Protein AF-A0A3M9XN13-F1 (afdb_monomer_lite)

Foldseek 3Di:
DWDKDWPADDPFWTWIDTNNQQKIWIWGPPPFTKIAIAHDVRSVVLVVLLVVLCVVPVPDHSVVSSVCCCPVVVSVVVIDGDDD

Radius of gyration: 11.93 Å; chains: 1; bounding box: 32×28×27 Å

Sequence (84 aa):
MPKTVRIMQSLYFALDSIGNGWAYALHKFKPERRYVWLQDDDATQFRKDLDSVEKKWPHEASDFILSRLWVDFEYGQISRPDAD

Organism: NCBI:txid369798

Structure (mmCIF, N/CA/C/O backbone):
data_AF-A0A3M9XN13-F1
#
_entry.id   AF-A0A3M9XN13-F1
#
loop_
_atom_site.group_PDB
_atom_site.id
_atom_site.type_symbol
_atom_site.label_atom_id
_atom_site.label_alt_id
_atom_site.label_comp_id
_atom_site.label_asym_id
_atom_site.label_entity_id
_atom_site.label_seq_id
_atom_site.pdbx_PDB_ins_code
_atom_site.Cartn_x
_atom_site.Cartn_y
_atom_site.Cartn_z
_atom_site.occupancy
_atom_site.B_iso_or_equiv
_atom_site.auth_seq_id
_atom_site.auth_comp_id
_atom_site.auth_asym_id
_atom_site.auth_atom_id
_atom_site.pdbx_PDB_model_num
ATOM 1 N N . MET A 1 1 ? -23.215 -2.761 -1.667 1.00 63.88 1 MET A N 1
ATOM 2 C CA . MET A 1 1 ? -21.764 -3.054 -1.646 1.00 63.88 1 MET A CA 1
ATOM 3 C C . MET A 1 1 ? -21.053 -1.884 -0.980 1.00 63.88 1 MET A C 1
ATOM 5 O O . MET A 1 1 ? -21.527 -0.764 -1.162 1.00 63.88 1 MET A O 1
ATOM 9 N N . PRO A 1 2 ? -20.004 -2.113 -0.172 1.00 84.06 2 PRO A N 1
ATOM 10 C CA . PRO A 1 2 ? -19.258 -1.025 0.458 1.00 84.06 2 PRO A CA 1
ATOM 11 C C . PRO A 1 2 ? -18.664 -0.087 -0.603 1.00 84.06 2 PRO A C 1
ATOM 13 O O . PRO A 1 2 ? -18.249 -0.524 -1.677 1.00 84.06 2 PRO A O 1
ATOM 16 N N . LYS A 1 3 ? -18.667 1.221 -0.320 1.00 93.19 3 LYS A N 1
ATOM 17 C CA . LYS A 1 3 ? -18.150 2.250 -1.233 1.00 93.19 3 LYS A CA 1
ATOM 18 C C . LYS A 1 3 ? -16.644 2.068 -1.414 1.00 93.19 3 LYS A C 1
ATOM 20 O O . LYS A 1 3 ? -15.937 1.966 -0.417 1.00 93.19 3 LYS A O 1
ATOM 25 N N . THR A 1 4 ? -16.176 2.084 -2.659 1.00 96.56 4 THR A N 1
ATOM 26 C CA . THR A 1 4 ? -14.745 2.063 -2.999 1.00 96.56 4 THR A CA 1
ATOM 27 C C . THR A 1 4 ? -14.315 3.446 -3.476 1.00 96.56 4 THR A C 1
ATOM 29 O O . THR A 1 4 ? -15.025 4.073 -4.265 1.00 96.56 4 THR A O 1
ATOM 32 N N . VAL A 1 5 ? -13.183 3.939 -2.976 1.00 97.56 5 VAL A N 1
ATOM 33 C CA . VAL A 1 5 ? -12.603 5.237 -3.341 1.00 97.56 5 VAL A CA 1
ATOM 34 C C . VAL A 1 5 ? -11.109 5.070 -3.574 1.00 97.56 5 VAL A C 1
ATOM 36 O O . VAL A 1 5 ? -10.399 4.609 -2.682 1.00 97.56 5 VAL A O 1
ATOM 39 N N . ARG A 1 6 ? -10.623 5.508 -4.738 1.00 97.62 6 ARG A N 1
ATOM 40 C CA . ARG A 1 6 ? -9.187 5.625 -4.990 1.00 97.62 6 ARG A CA 1
ATOM 41 C C . ARG A 1 6 ? -8.621 6.800 -4.210 1.00 97.62 6 ARG A C 1
ATOM 43 O O . ARG A 1 6 ? -9.007 7.939 -4.462 1.00 97.62 6 ARG A O 1
ATOM 50 N N . ILE A 1 7 ? -7.730 6.516 -3.267 1.00 97.19 7 ILE A N 1
ATOM 51 C CA . ILE A 1 7 ? -7.131 7.531 -2.390 1.00 97.19 7 ILE A CA 1
ATOM 52 C C . ILE A 1 7 ? -5.707 7.900 -2.803 1.00 97.19 7 ILE A C 1
ATOM 54 O O . ILE A 1 7 ? -5.257 8.999 -2.501 1.00 97.19 7 ILE A O 1
ATOM 58 N N . MET A 1 8 ? -5.017 7.024 -3.537 1.00 97.69 8 MET A N 1
ATOM 59 C CA . MET A 1 8 ? -3.727 7.330 -4.156 1.00 97.69 8 MET A CA 1
ATOM 60 C C . MET A 1 8 ? -3.610 6.652 -5.518 1.00 97.69 8 MET A C 1
ATOM 62 O O . MET A 1 8 ? -4.096 5.537 -5.712 1.00 97.69 8 MET A O 1
ATOM 66 N N . GLN A 1 9 ? -2.939 7.314 -6.459 1.00 97.25 9 GLN A N 1
ATOM 67 C CA . GLN A 1 9 ? -2.642 6.753 -7.773 1.00 97.25 9 GLN A CA 1
ATOM 68 C C . GLN A 1 9 ? -1.324 7.306 -8.311 1.00 97.25 9 GLN A C 1
ATOM 70 O O . GLN A 1 9 ? -1.068 8.507 -8.246 1.00 97.25 9 GLN A O 1
ATOM 75 N N . SER A 1 10 ? -0.514 6.425 -8.883 1.00 96.06 10 SER A N 1
ATOM 76 C CA . SER A 1 10 ? 0.703 6.748 -9.618 1.00 96.06 10 SER A CA 1
ATOM 77 C C . SER A 1 10 ? 0.778 5.941 -10.920 1.00 96.06 10 SER A C 1
ATOM 79 O O . SER A 1 10 ? -0.183 5.283 -11.327 1.00 96.06 10 SER A O 1
ATOM 81 N N . LEU A 1 11 ? 1.928 6.001 -11.598 1.00 94.88 11 LEU A N 1
ATOM 82 C CA . LEU A 1 11 ? 2.200 5.186 -12.781 1.00 94.88 11 LEU A CA 1
ATOM 83 C C . LEU A 1 11 ? 2.326 3.689 -12.448 1.00 94.88 11 LEU A C 1
ATOM 85 O O . LEU A 1 11 ? 1.953 2.849 -13.268 1.00 94.88 11 LEU A O 1
ATOM 89 N N . TYR A 1 12 ? 2.881 3.360 -11.278 1.00 96.00 12 TYR A N 1
ATOM 90 C CA . TYR A 1 12 ? 3.184 1.983 -10.883 1.00 96.00 12 TYR A CA 1
ATOM 91 C C . TYR A 1 12 ? 2.203 1.420 -9.867 1.00 96.00 12 TYR A C 1
ATOM 93 O O . TYR A 1 12 ? 2.088 0.200 -9.798 1.00 96.00 12 TYR A O 1
ATOM 101 N N . PHE A 1 13 ? 1.501 2.267 -9.115 1.00 97.56 13 PHE A N 1
ATOM 102 C CA . PHE A 1 13 ? 0.666 1.839 -8.003 1.00 97.56 13 PHE A CA 1
ATOM 103 C C . PHE A 1 13 ? -0.690 2.542 -7.975 1.00 97.56 13 PHE A C 1
ATOM 105 O O . PHE A 1 13 ? -0.865 3.648 -8.490 1.00 97.56 13 PHE A O 1
ATOM 112 N N . ALA A 1 14 ? -1.652 1.915 -7.311 1.00 97.81 14 ALA A N 1
ATOM 113 C CA . ALA A 1 14 ? -2.866 2.574 -6.856 1.00 97.81 14 ALA A CA 1
ATOM 114 C C . ALA A 1 14 ? -3.290 2.013 -5.504 1.00 97.81 14 ALA A C 1
ATOM 116 O O . ALA A 1 14 ? -3.037 0.849 -5.204 1.00 97.81 14 ALA A O 1
ATOM 117 N N . LEU A 1 15 ? -3.954 2.843 -4.711 1.00 98.12 15 LEU A N 1
ATOM 118 C CA . LEU A 1 15 ? -4.519 2.447 -3.434 1.00 98.12 15 LEU A CA 1
ATOM 119 C C . LEU A 1 15 ? -5.996 2.810 -3.398 1.00 98.12 15 LEU A C 1
ATOM 121 O O . LEU A 1 15 ? -6.360 3.989 -3.473 1.00 98.12 15 LEU A O 1
ATOM 125 N N . ASP A 1 16 ? -6.823 1.789 -3.228 1.00 98.06 16 ASP A N 1
ATOM 126 C CA . ASP A 1 16 ? -8.250 1.935 -2.997 1.00 98.06 16 ASP A CA 1
ATOM 127 C C . ASP A 1 16 ? -8.580 1.706 -1.529 1.00 98.06 16 ASP A C 1
ATOM 129 O O . ASP A 1 16 ? -8.074 0.780 -0.897 1.00 98.06 16 ASP A O 1
ATOM 133 N N . SER A 1 17 ? -9.467 2.543 -0.998 1.00 97.75 17 SER A N 1
ATOM 134 C CA . SER A 1 17 ? -10.097 2.365 0.302 1.00 97.75 17 SER A CA 1
ATOM 135 C C . SER A 1 17 ? -11.544 1.924 0.112 1.00 97.75 17 SER A C 1
ATOM 137 O O . SER A 1 17 ? -12.309 2.550 -0.628 1.00 97.75 17 SER A O 1
ATOM 139 N N . ILE A 1 18 ? -11.925 0.848 0.792 1.00 97.88 18 ILE A N 1
ATOM 140 C CA . ILE A 1 18 ? -13.244 0.233 0.719 1.00 97.88 18 ILE A CA 1
ATOM 141 C C . ILE A 1 18 ? -13.921 0.395 2.079 1.00 97.88 18 ILE A C 1
ATOM 143 O O . ILE A 1 18 ? -13.331 0.113 3.119 1.00 97.88 18 ILE A O 1
ATOM 147 N N . GLY A 1 19 ? -15.164 0.879 2.084 1.00 95.50 19 GLY A N 1
ATOM 148 C CA . GLY A 1 19 ? -15.943 1.059 3.311 1.00 95.50 19 GLY A CA 1
ATOM 149 C C . GLY A 1 19 ? -15.321 2.063 4.288 1.00 95.50 19 GLY A C 1
ATOM 150 O O . GLY A 1 19 ? -15.414 1.857 5.490 1.00 95.50 19 GLY A O 1
ATOM 151 N N . ASN A 1 20 ? -14.686 3.128 3.778 1.00 92.25 20 ASN A N 1
ATOM 152 C CA . ASN A 1 20 ? -13.969 4.143 4.569 1.00 92.25 20 ASN A CA 1
ATOM 153 C C . ASN A 1 20 ? -12.842 3.562 5.445 1.00 92.25 20 ASN A C 1
ATOM 155 O O . ASN A 1 20 ? -12.702 3.930 6.608 1.00 92.25 20 ASN A O 1
ATOM 159 N N . GLY A 1 21 ? -12.038 2.661 4.880 1.00 93.44 21 GLY A N 1
ATOM 160 C CA . GLY A 1 21 ? -10.904 2.045 5.572 1.00 93.44 21 GLY A CA 1
ATOM 161 C C . GLY A 1 21 ? -11.223 0.718 6.255 1.00 93.44 21 GLY A C 1
ATOM 162 O O . GLY A 1 21 ? -10.361 0.180 6.937 1.00 93.44 21 GLY A O 1
ATOM 163 N N . TRP A 1 22 ? -12.422 0.165 6.040 1.00 96.56 22 TRP A N 1
ATOM 164 C CA . TRP A 1 22 ? -12.731 -1.217 6.422 1.00 96.56 22 TRP A CA 1
ATOM 165 C C . TRP A 1 22 ? -11.828 -2.227 5.694 1.00 96.56 22 TRP A C 1
ATOM 167 O O . TRP A 1 22 ? -11.416 -3.228 6.275 1.00 96.56 22 TRP A O 1
ATOM 177 N N . ALA A 1 23 ? -11.501 -1.946 4.433 1.00 98.00 23 ALA A N 1
ATOM 178 C CA . ALA A 1 23 ? -10.528 -2.704 3.662 1.00 98.00 23 ALA A CA 1
ATOM 179 C C . ALA A 1 23 ? -9.727 -1.792 2.722 1.00 98.00 23 ALA A C 1
ATOM 181 O O . ALA A 1 23 ? -10.149 -0.675 2.396 1.00 98.00 23 ALA A O 1
ATOM 182 N N . TYR A 1 24 ? -8.582 -2.293 2.266 1.00 98.12 24 TYR A N 1
ATOM 183 C CA . TYR A 1 24 ? -7.713 -1.647 1.292 1.00 98.12 24 TYR A CA 1
ATOM 184 C C . TYR A 1 24 ? -7.315 -2.616 0.183 1.00 98.12 24 TYR A C 1
ATOM 186 O O . TYR A 1 24 ? -7.056 -3.795 0.427 1.00 98.12 24 TYR A O 1
ATOM 194 N N . ALA A 1 25 ? -7.221 -2.089 -1.036 1.00 97.50 25 ALA A N 1
ATOM 195 C CA . ALA A 1 25 ? -6.599 -2.779 -2.156 1.00 97.50 25 ALA A CA 1
ATOM 196 C C . ALA A 1 25 ? -5.385 -1.973 -2.630 1.00 97.50 25 ALA A C 1
ATOM 198 O O . ALA A 1 25 ? -5.530 -0.856 -3.132 1.00 97.50 25 ALA A O 1
ATOM 199 N N . LEU A 1 26 ? -4.186 -2.531 -2.444 1.00 97.81 26 LEU A N 1
ATOM 200 C CA . LEU A 1 26 ? -2.938 -1.954 -2.941 1.00 97.81 26 LEU A CA 1
ATOM 201 C C . LEU A 1 26 ? -2.554 -2.654 -4.243 1.00 97.81 26 LEU A C 1
ATOM 203 O O . LEU A 1 26 ? -2.163 -3.820 -4.237 1.00 97.81 26 LEU A O 1
ATOM 207 N N . HIS A 1 27 ? -2.654 -1.931 -5.351 1.00 97.62 27 HIS A N 1
ATOM 208 C CA . HIS A 1 27 ? -2.340 -2.415 -6.689 1.00 97.62 27 HIS A CA 1
ATOM 209 C C . HIS A 1 27 ? -0.933 -1.992 -7.099 1.00 97.62 27 HIS A C 1
ATOM 211 O O . HIS A 1 27 ? -0.524 -0.857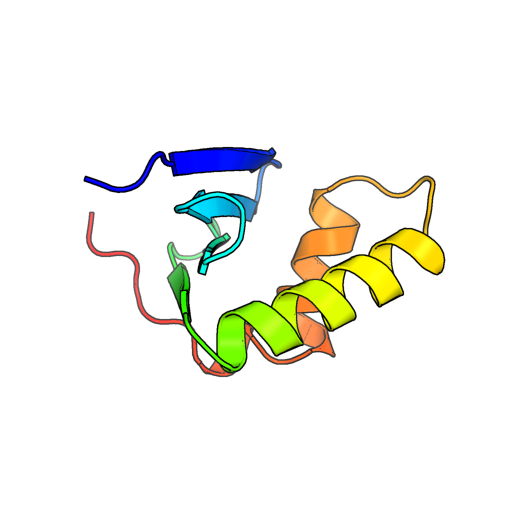 -6.853 1.00 97.62 27 HIS A O 1
ATOM 217 N N . LYS A 1 28 ? -0.237 -2.880 -7.807 1.00 97.06 28 LYS A N 1
ATOM 218 C CA . LYS A 1 28 ? 1.004 -2.630 -8.538 1.00 97.06 28 LYS A CA 1
ATOM 219 C C . LYS A 1 28 ? 0.792 -3.012 -9.998 1.00 97.06 28 LYS A C 1
ATOM 221 O O . LYS A 1 28 ? 0.449 -4.149 -10.290 1.00 97.06 28 LYS A O 1
ATOM 226 N N . PHE A 1 29 ? 1.015 -2.085 -10.923 1.00 95.44 29 PHE A N 1
ATOM 227 C CA . PHE A 1 29 ? 0.679 -2.252 -12.340 1.00 95.44 29 PHE A CA 1
ATOM 228 C C . PHE A 1 29 ? 1.832 -2.749 -13.217 1.00 95.44 29 PHE A C 1
ATOM 230 O O . PHE A 1 29 ? 1.579 -3.274 -14.300 1.00 95.44 29 PHE A O 1
ATOM 237 N N . LYS A 1 30 ? 3.091 -2.549 -12.800 1.00 91.38 30 LYS A N 1
ATOM 238 C CA . LYS A 1 30 ? 4.289 -2.893 -13.590 1.00 91.38 30 LYS A CA 1
ATOM 239 C C . LYS A 1 30 ? 5.419 -3.468 -12.720 1.00 91.38 30 LYS A C 1
ATOM 241 O O . LYS A 1 30 ? 5.486 -3.145 -11.533 1.00 91.38 30 LYS A O 1
ATOM 246 N N . PRO A 1 31 ? 6.343 -4.282 -13.273 1.00 89.88 31 PRO A N 1
ATOM 247 C CA . PRO A 1 31 ? 6.279 -4.873 -14.617 1.00 89.88 31 PRO A CA 1
ATOM 248 C C . PRO A 1 31 ? 5.121 -5.868 -14.778 1.00 89.88 31 PRO A C 1
ATOM 250 O O . PRO A 1 31 ? 4.563 -5.964 -15.860 1.00 89.88 31 PRO A O 1
ATOM 253 N N . GLU A 1 32 ? 4.706 -6.514 -13.690 1.00 91.25 32 GLU A N 1
ATOM 254 C CA . GLU A 1 32 ? 3.546 -7.406 -13.639 1.00 91.25 32 GLU A CA 1
ATOM 255 C C . GLU A 1 32 ? 2.446 -6.802 -12.768 1.00 91.25 32 GLU A C 1
ATOM 257 O O . GLU A 1 32 ? 2.747 -6.164 -11.748 1.00 91.25 32 GLU A O 1
ATOM 262 N N . ARG A 1 33 ? 1.188 -7.035 -13.163 1.00 95.25 33 ARG A N 1
ATOM 263 C CA . ARG A 1 33 ? 0.013 -6.629 -12.394 1.00 95.25 33 ARG A CA 1
ATOM 264 C C . ARG A 1 33 ? -0.170 -7.544 -11.194 1.00 95.25 33 ARG A C 1
ATOM 266 O O . ARG A 1 33 ? -0.326 -8.757 -11.328 1.00 95.25 33 ARG A O 1
ATOM 273 N N . ARG A 1 34 ? -0.122 -6.955 -10.007 1.00 96.94 34 ARG A N 1
ATOM 274 C CA . ARG A 1 34 ? -0.299 -7.643 -8.730 1.00 96.94 34 ARG A CA 1
ATOM 275 C C . ARG A 1 34 ? -1.105 -6.761 -7.802 1.00 96.94 34 ARG A C 1
ATOM 277 O O . ARG A 1 34 ? -1.048 -5.538 -7.907 1.00 96.94 34 ARG A O 1
ATOM 284 N N . TYR A 1 35 ? -1.784 -7.371 -6.848 1.00 96.38 35 TYR A N 1
ATOM 285 C CA . TYR A 1 35 ? -2.462 -6.621 -5.806 1.00 96.38 35 TYR A CA 1
ATOM 286 C C . TYR A 1 35 ? -2.418 -7.337 -4.465 1.00 96.38 35 TYR A C 1
ATOM 288 O O . TYR A 1 35 ? -2.197 -8.549 -4.375 1.00 96.38 35 TYR A O 1
ATOM 296 N N . VAL A 1 36 ? -2.642 -6.556 -3.419 1.00 97.12 36 VAL A N 1
ATOM 297 C CA . VAL A 1 36 ? -2.834 -7.022 -2.052 1.00 97.12 36 VAL A CA 1
ATOM 298 C C . VAL A 1 36 ? -4.222 -6.580 -1.617 1.00 97.12 36 VAL A C 1
ATOM 300 O O . VAL A 1 36 ? -4.573 -5.413 -1.787 1.00 97.12 36 VAL A O 1
ATOM 303 N N . TRP A 1 37 ? -5.009 -7.512 -1.082 1.00 97.25 37 TRP A N 1
ATOM 304 C CA . TRP A 1 37 ? -6.286 -7.223 -0.435 1.00 97.25 37 TRP A CA 1
ATOM 305 C C . TRP A 1 37 ? -6.103 -7.326 1.074 1.00 97.25 37 TRP A C 1
ATOM 307 O O . TRP A 1 37 ? -5.654 -8.363 1.556 1.00 97.25 37 TRP A O 1
ATOM 317 N N . LEU A 1 38 ? -6.439 -6.259 1.792 1.00 97.62 38 LEU A N 1
ATOM 318 C CA . LEU A 1 38 ? -6.241 -6.117 3.232 1.00 97.62 38 LEU A CA 1
ATOM 319 C C . LEU A 1 38 ? -7.586 -5.772 3.861 1.00 97.62 38 LEU A C 1
ATOM 321 O O . LEU A 1 38 ? -8.237 -4.824 3.425 1.00 97.62 38 LEU A O 1
ATOM 325 N N . GLN A 1 39 ? -8.010 -6.519 4.871 1.00 97.19 39 GLN A N 1
ATOM 326 C CA . GLN A 1 39 ? -9.284 -6.316 5.566 1.00 97.19 39 GLN A CA 1
ATOM 327 C C . GLN A 1 39 ? -9.105 -6.521 7.070 1.00 97.19 39 GLN A C 1
ATOM 329 O O . GLN A 1 39 ? -8.090 -7.066 7.498 1.00 97.19 39 GLN A O 1
ATOM 334 N N . ASP A 1 40 ? -10.086 -6.092 7.860 1.00 95.62 40 ASP A N 1
ATOM 335 C CA . ASP A 1 40 ? -10.121 -6.312 9.310 1.00 95.62 40 ASP A CA 1
ATOM 336 C C . ASP A 1 40 ? -8.826 -5.817 10.005 1.00 95.62 40 ASP A C 1
ATOM 338 O O . ASP A 1 40 ? -8.464 -4.636 9.896 1.00 95.62 40 ASP A O 1
ATOM 342 N N . ASP A 1 41 ? -8.108 -6.694 10.709 1.00 97.12 41 ASP A N 1
ATOM 343 C CA . ASP A 1 41 ? -6.874 -6.341 11.421 1.00 97.12 41 ASP A CA 1
ATOM 344 C C . ASP A 1 41 ? -5.744 -5.920 10.466 1.00 97.12 41 ASP A C 1
ATOM 346 O O . ASP A 1 41 ? -5.006 -4.977 10.768 1.00 97.12 41 ASP A O 1
ATOM 350 N N . ASP A 1 42 ? -5.661 -6.528 9.278 1.00 97.25 42 ASP A N 1
ATOM 351 C CA . ASP A 1 42 ? -4.654 -6.185 8.267 1.00 97.25 42 ASP A CA 1
ATOM 352 C C . ASP A 1 42 ? -4.899 -4.786 7.697 1.00 97.25 42 ASP A C 1
ATOM 354 O O . ASP A 1 42 ? -3.962 -4.014 7.499 1.00 97.25 42 ASP A O 1
ATOM 358 N N . ALA A 1 43 ? -6.165 -4.414 7.479 1.00 97.62 43 ALA A N 1
ATOM 359 C CA . ALA A 1 43 ? -6.520 -3.058 7.057 1.00 97.62 43 ALA A CA 1
ATOM 360 C C . ALA A 1 43 ? -6.167 -2.024 8.135 1.00 97.62 43 ALA A C 1
ATOM 362 O O . ALA A 1 43 ? -5.672 -0.935 7.828 1.00 97.62 43 ALA A O 1
ATOM 363 N N . THR A 1 44 ? -6.375 -2.381 9.405 1.00 97.75 44 THR A N 1
ATOM 364 C CA . THR A 1 44 ? -6.022 -1.532 10.547 1.00 97.75 44 THR A CA 1
ATOM 365 C C . THR A 1 44 ? -4.509 -1.340 10.656 1.00 97.75 44 THR A C 1
ATOM 367 O O . THR A 1 44 ? -4.050 -0.218 10.885 1.00 97.75 44 THR A O 1
ATOM 370 N N . GLN A 1 45 ? -3.722 -2.406 10.488 1.00 98.06 45 GLN A N 1
ATOM 371 C CA . GLN A 1 45 ? -2.262 -2.322 10.502 1.00 98.06 45 GLN A CA 1
ATOM 372 C C . GLN A 1 45 ? -1.739 -1.530 9.300 1.00 98.06 45 GLN A C 1
ATOM 374 O O . GLN A 1 45 ? -0.962 -0.593 9.480 1.00 98.06 45 GLN A O 1
ATOM 379 N N . PHE A 1 46 ? -2.258 -1.804 8.104 1.00 98.00 46 PHE A N 1
ATOM 380 C CA . PHE A 1 46 ? -1.910 -1.070 6.891 1.00 98.00 46 PHE A CA 1
ATOM 381 C C . PHE A 1 46 ? -2.159 0.428 7.020 1.00 98.00 46 PHE A C 1
ATOM 383 O O . PHE A 1 46 ? -1.328 1.230 6.593 1.00 98.00 46 PHE A O 1
ATOM 390 N N . ARG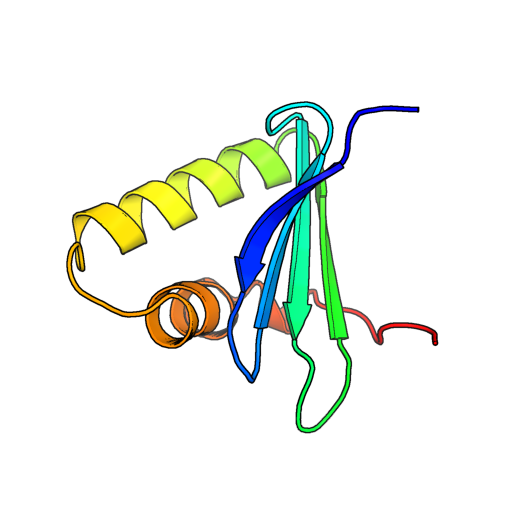 A 1 47 ? -3.270 0.841 7.647 1.00 97.88 47 ARG A N 1
ATOM 391 C CA . ARG A 1 47 ? -3.528 2.267 7.863 1.00 97.88 47 ARG A CA 1
ATOM 392 C C . ARG A 1 47 ? -2.449 2.916 8.733 1.00 97.88 47 ARG A C 1
ATOM 394 O O . ARG A 1 47 ? -2.001 4.008 8.398 1.00 97.88 47 ARG A O 1
ATOM 401 N N . LYS A 1 48 ? -2.006 2.247 9.802 1.00 98.38 48 LYS A N 1
ATOM 402 C CA . LYS A 1 48 ? -0.928 2.748 10.676 1.00 98.38 48 LYS A CA 1
ATOM 403 C C . LYS A 1 48 ? 0.400 2.854 9.931 1.00 98.38 48 LYS A C 1
ATOM 405 O O . LYS A 1 48 ? 1.129 3.825 10.125 1.00 98.38 48 LYS A O 1
ATOM 410 N N . ASP A 1 49 ? 0.699 1.874 9.085 1.00 98.25 49 ASP A N 1
ATOM 411 C CA . ASP A 1 49 ? 1.910 1.866 8.267 1.00 98.25 49 ASP A CA 1
ATOM 412 C C . ASP A 1 49 ? 1.888 3.017 7.257 1.00 98.25 49 ASP A C 1
ATOM 414 O O . ASP A 1 49 ? 2.845 3.787 7.176 1.00 98.25 49 ASP A O 1
ATOM 418 N N . LEU A 1 50 ? 0.763 3.203 6.560 1.00 97.88 50 LEU A N 1
ATOM 419 C CA . LEU A 1 50 ? 0.538 4.325 5.651 1.00 97.88 50 LEU A CA 1
ATOM 420 C C . LEU A 1 50 ? 0.709 5.672 6.368 1.00 97.88 50 LEU A C 1
ATOM 422 O O . LEU A 1 50 ? 1.500 6.497 5.914 1.00 97.88 50 LEU A O 1
ATOM 426 N N . ASP A 1 51 ? 0.058 5.860 7.519 1.00 97.94 51 ASP A N 1
ATOM 427 C CA . ASP A 1 51 ? 0.175 7.077 8.336 1.00 97.94 51 ASP A CA 1
ATOM 428 C C . ASP A 1 51 ? 1.628 7.343 8.770 1.00 97.94 51 ASP A C 1
ATOM 430 O O . ASP A 1 51 ? 2.094 8.486 8.777 1.00 97.94 51 ASP A O 1
ATOM 434 N N . SER A 1 52 ? 2.371 6.290 9.124 1.00 97.75 52 SER A N 1
ATOM 435 C CA . SER A 1 52 ? 3.784 6.376 9.507 1.00 97.75 52 SER A CA 1
ATOM 436 C C . SER A 1 52 ? 4.664 6.849 8.345 1.00 97.75 52 SER A C 1
ATOM 438 O O . SER A 1 52 ? 5.508 7.735 8.523 1.00 97.75 52 SER A O 1
ATOM 440 N N . VAL A 1 53 ? 4.446 6.306 7.143 1.00 97.31 53 VAL A N 1
ATOM 441 C CA . VAL A 1 53 ? 5.182 6.688 5.929 1.00 97.31 53 VAL A CA 1
ATOM 442 C C . VAL A 1 53 ? 4.828 8.121 5.515 1.00 97.31 53 VAL A C 1
ATOM 444 O O . VAL A 1 53 ? 5.736 8.930 5.326 1.00 97.31 53 VAL A O 1
ATOM 447 N N . GLU A 1 54 ? 3.544 8.480 5.453 1.00 97.25 54 GLU A N 1
ATOM 448 C CA . GLU A 1 54 ? 3.099 9.842 5.110 1.00 97.25 54 GLU A CA 1
ATOM 449 C C . GLU A 1 54 ? 3.650 10.885 6.091 1.00 97.25 54 GLU A C 1
ATOM 451 O O . GLU A 1 54 ? 4.123 11.945 5.683 1.00 97.25 54 GLU A O 1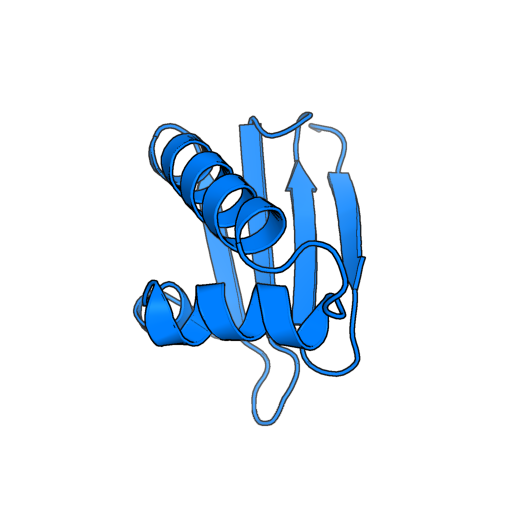
ATOM 456 N N . LYS A 1 55 ? 3.673 10.575 7.393 1.00 97.75 55 LYS A N 1
ATOM 457 C CA . LYS A 1 55 ? 4.232 11.470 8.413 1.00 97.75 55 LYS A CA 1
ATOM 458 C C . LYS A 1 55 ? 5.743 11.646 8.278 1.00 97.75 55 LYS A C 1
ATOM 460 O O . LYS A 1 55 ? 6.259 12.733 8.537 1.00 97.75 55 LYS A O 1
ATOM 465 N N . LYS A 1 56 ? 6.465 10.580 7.931 1.00 97.56 56 LYS A N 1
ATOM 466 C CA . LYS A 1 56 ? 7.923 10.620 7.775 1.00 97.56 56 LYS A CA 1
ATOM 467 C C . LYS A 1 56 ? 8.344 11.351 6.498 1.00 97.56 56 LYS A C 1
ATOM 469 O O . LYS A 1 56 ? 9.408 11.966 6.487 1.00 97.56 56 LYS A O 1
ATOM 474 N N . TRP A 1 57 ? 7.508 11.316 5.461 1.00 96.56 57 TRP A N 1
ATOM 475 C CA . TRP A 1 57 ? 7.784 11.892 4.145 1.00 96.56 57 TRP A CA 1
ATOM 476 C C . TRP A 1 57 ? 6.591 12.701 3.598 1.00 96.56 57 TRP A C 1
ATOM 478 O O . TRP A 1 57 ? 6.004 12.335 2.581 1.00 96.56 57 TRP A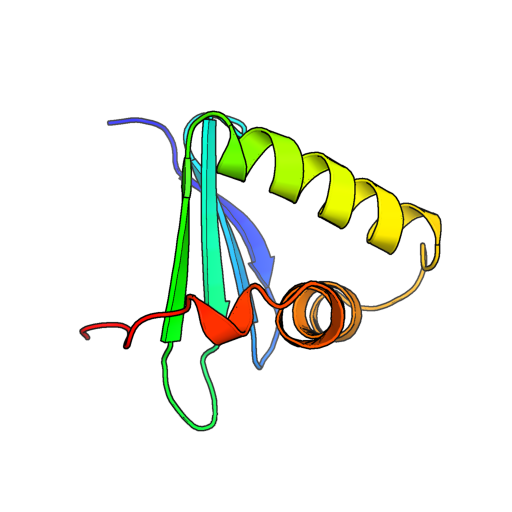 O 1
ATOM 488 N N . PRO A 1 58 ? 6.244 13.839 4.227 1.00 96.25 58 PRO A N 1
ATOM 489 C CA . PRO A 1 58 ? 4.993 14.562 3.958 1.00 96.25 58 PRO A CA 1
ATOM 490 C C . PRO A 1 58 ? 4.919 15.260 2.590 1.00 96.25 58 PRO A C 1
ATOM 492 O O . PRO A 1 58 ? 3.871 15.791 2.226 1.00 96.25 58 PRO A O 1
ATOM 495 N N . HIS A 1 59 ? 6.024 15.314 1.845 1.00 96.19 59 HIS A N 1
ATOM 496 C CA . HIS A 1 59 ? 6.112 15.987 0.543 1.00 96.19 59 HIS A CA 1
ATOM 497 C C . HIS A 1 59 ? 6.434 15.031 -0.608 1.00 96.19 59 HIS A C 1
ATOM 499 O O . HIS A 1 59 ? 6.604 15.476 -1.742 1.00 96.19 59 HIS A O 1
ATOM 505 N N . GLU A 1 60 ? 6.531 13.733 -0.326 1.00 97.50 60 GLU A N 1
ATOM 506 C CA . GLU A 1 60 ? 6.838 12.740 -1.346 1.00 97.50 60 GLU A CA 1
ATOM 507 C C . GLU A 1 60 ? 5.596 12.362 -2.156 1.00 97.50 60 GLU A C 1
ATOM 509 O O . GLU A 1 60 ? 4.458 12.404 -1.684 1.00 97.50 60 GLU A O 1
ATOM 514 N N . ALA A 1 61 ? 5.820 11.979 -3.411 1.00 96.75 61 ALA A N 1
ATOM 515 C CA . ALA A 1 61 ? 4.746 11.569 -4.306 1.00 96.75 61 ALA A CA 1
ATOM 516 C C . ALA A 1 61 ? 4.159 10.206 -3.902 1.00 96.75 61 ALA A C 1
ATOM 518 O O . ALA A 1 61 ? 4.852 9.356 -3.340 1.00 96.75 61 ALA A O 1
ATOM 519 N N . SER A 1 62 ? 2.908 9.937 -4.294 1.00 96.31 62 SER A N 1
ATOM 520 C CA . SER A 1 62 ? 2.243 8.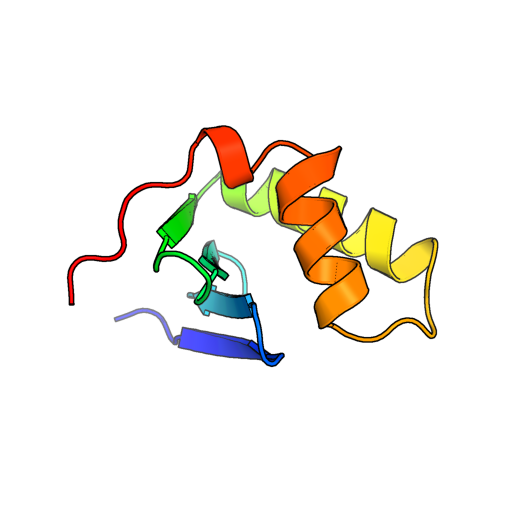654 -4.017 1.00 96.31 62 SER A CA 1
ATOM 521 C C . SER A 1 62 ? 3.050 7.439 -4.480 1.00 96.31 62 SER A C 1
ATOM 523 O O . SER A 1 62 ? 3.014 6.408 -3.825 1.00 96.31 62 SER A O 1
ATOM 525 N N . ASP A 1 63 ? 3.812 7.548 -5.571 1.00 96.56 63 ASP A N 1
ATOM 526 C CA . ASP A 1 63 ? 4.670 6.455 -6.044 1.00 96.56 63 ASP A CA 1
ATOM 527 C C . ASP A 1 63 ? 5.751 6.070 -5.020 1.00 96.56 63 ASP A C 1
ATOM 529 O O . ASP A 1 63 ? 5.983 4.891 -4.757 1.00 96.56 63 ASP A O 1
ATOM 533 N N . PHE A 1 64 ? 6.365 7.067 -4.378 1.00 96.88 64 PHE A N 1
ATOM 534 C CA . PHE A 1 64 ? 7.346 6.854 -3.320 1.00 96.88 64 PHE A CA 1
ATOM 535 C C . PHE A 1 64 ? 6.687 6.242 -2.079 1.00 96.88 64 PHE A C 1
ATOM 537 O O . PHE A 1 64 ? 7.170 5.244 -1.550 1.00 96.88 64 PHE A O 1
ATOM 544 N N . ILE A 1 65 ? 5.549 6.791 -1.644 1.00 98.00 65 ILE A N 1
ATOM 545 C CA . ILE A 1 65 ? 4.821 6.304 -0.462 1.00 98.00 65 ILE A CA 1
ATOM 546 C C . ILE A 1 65 ? 4.379 4.846 -0.657 1.00 98.00 65 ILE A C 1
ATOM 548 O O . ILE A 1 65 ? 4.653 3.986 0.179 1.00 98.00 65 ILE A O 1
ATOM 552 N N . LEU A 1 66 ? 3.740 4.542 -1.788 1.00 97.69 66 LEU A N 1
ATOM 553 C CA . LEU A 1 66 ? 3.208 3.211 -2.069 1.00 97.69 66 LEU A CA 1
ATOM 554 C C . LEU A 1 66 ? 4.311 2.187 -2.365 1.00 97.69 66 LEU A C 1
ATOM 556 O O . LEU A 1 66 ? 4.170 1.031 -1.971 1.00 97.69 66 LEU A O 1
ATOM 560 N N . SER A 1 67 ? 5.426 2.583 -2.992 1.00 97.19 67 SER A N 1
ATOM 561 C CA . SER A 1 67 ? 6.566 1.675 -3.194 1.00 97.19 67 SER A CA 1
ATOM 562 C C . SER A 1 67 ? 7.248 1.291 -1.880 1.00 97.19 67 SER A C 1
ATOM 564 O O . SER A 1 67 ? 7.642 0.135 -1.726 1.00 97.19 67 SER A O 1
ATOM 566 N N . ARG A 1 68 ? 7.320 2.206 -0.904 1.00 97.31 68 ARG A N 1
ATOM 567 C CA . ARG A 1 68 ? 7.796 1.903 0.455 1.00 97.31 68 ARG A CA 1
ATOM 568 C C . ARG A 1 68 ? 6.892 0.896 1.152 1.00 97.31 68 ARG A C 1
ATOM 570 O O . ARG A 1 68 ? 7.397 -0.081 1.689 1.00 97.31 68 ARG A O 1
ATOM 577 N N . LEU A 1 69 ? 5.573 1.079 1.096 1.00 97.81 69 LEU A N 1
ATOM 578 C CA . LEU A 1 69 ? 4.641 0.085 1.640 1.00 97.81 69 LEU A CA 1
ATOM 579 C C . LEU A 1 69 ? 4.814 -1.267 0.935 1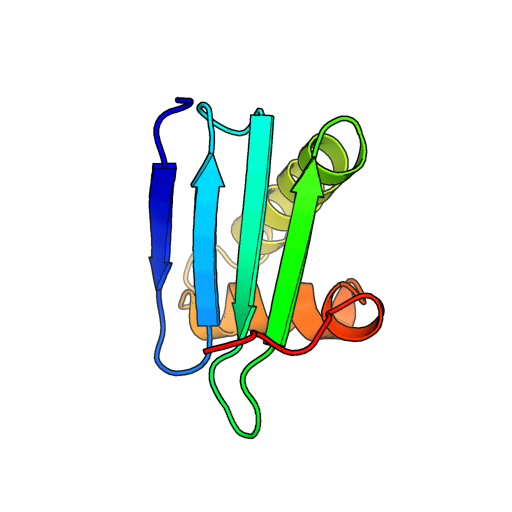.00 97.81 69 LEU A C 1
ATOM 581 O O . LEU A 1 69 ? 4.883 -2.309 1.576 1.00 97.81 69 LEU A O 1
ATOM 585 N N . TRP A 1 70 ? 4.955 -1.258 -0.388 1.00 97.75 70 TRP A N 1
ATOM 586 C CA . TRP A 1 70 ? 5.118 -2.484 -1.160 1.00 97.75 70 TRP A CA 1
ATOM 587 C C . TRP A 1 70 ? 6.399 -3.259 -0.817 1.00 97.75 70 TRP A C 1
ATOM 589 O O . TRP A 1 70 ? 6.358 -4.483 -0.712 1.00 97.75 70 TRP A O 1
ATOM 599 N N . VAL A 1 71 ? 7.535 -2.570 -0.693 1.00 96.12 71 VAL A N 1
ATOM 600 C CA . VAL A 1 71 ? 8.855 -3.200 -0.536 1.00 96.12 71 VAL A CA 1
ATOM 601 C C . VAL A 1 71 ? 9.270 -3.279 0.929 1.00 96.12 71 VAL A C 1
ATOM 603 O O . VAL A 1 71 ? 9.539 -4.369 1.421 1.00 96.12 71 VAL A O 1
ATOM 606 N N . ASP A 1 72 ? 9.297 -2.148 1.631 1.00 95.38 72 ASP A N 1
ATOM 607 C CA . ASP A 1 72 ? 9.895 -2.043 2.967 1.00 95.38 72 ASP A CA 1
ATOM 608 C C . ASP A 1 72 ? 8.980 -2.569 4.074 1.00 95.38 72 ASP A C 1
ATOM 610 O O . ASP A 1 72 ? 9.468 -3.030 5.101 1.00 95.38 72 ASP A O 1
ATOM 614 N N . PHE A 1 73 ? 7.663 -2.493 3.871 1.00 95.19 73 PHE A N 1
ATOM 615 C CA . PHE A 1 73 ? 6.658 -3.086 4.762 1.00 95.19 73 PHE A CA 1
ATOM 616 C C . PHE A 1 73 ? 6.187 -4.458 4.258 1.00 95.19 73 PHE A C 1
ATOM 618 O O . PHE A 1 73 ? 5.209 -5.003 4.754 1.00 95.19 73 PHE A O 1
ATOM 625 N N . GLU A 1 74 ? 6.872 -5.009 3.251 1.00 96.19 74 GLU A N 1
ATOM 626 C CA . GLU A 1 74 ? 6.706 -6.380 2.759 1.00 96.19 74 GLU A CA 1
ATOM 627 C C . GLU A 1 74 ? 5.309 -6.751 2.228 1.00 96.19 74 GLU A C 1
ATOM 629 O O . GLU A 1 74 ? 5.087 -7.905 1.856 1.00 96.19 74 GLU A O 1
ATOM 634 N N . TYR A 1 75 ? 4.387 -5.795 2.061 1.00 96.44 75 TYR A N 1
ATOM 635 C CA . TYR A 1 75 ? 3.066 -6.058 1.470 1.00 96.44 75 TYR A CA 1
ATOM 636 C C . TYR A 1 75 ? 3.178 -6.688 0.071 1.00 96.44 75 TYR A C 1
ATOM 638 O O . TYR A 1 75 ? 2.352 -7.508 -0.328 1.00 96.44 75 TYR A O 1
ATOM 646 N N . GLY A 1 76 ? 4.246 -6.387 -0.671 1.00 95.94 76 GLY A N 1
ATOM 647 C CA . GLY A 1 76 ? 4.533 -7.015 -1.954 1.00 95.94 76 GLY A CA 1
ATOM 648 C C . GLY A 1 76 ? 4.770 -8.527 -1.884 1.00 95.94 76 GLY A C 1
ATOM 649 O O . GLY A 1 76 ? 4.498 -9.213 -2.872 1.00 95.94 76 GLY A O 1
ATOM 650 N N . GLN A 1 77 ? 5.218 -9.069 -0.748 1.00 95.81 77 GLN A N 1
ATOM 651 C CA . GLN A 1 77 ? 5.479 -10.504 -0.577 1.00 95.81 77 GLN A CA 1
ATOM 652 C C . GLN A 1 77 ? 4.186 -11.324 -0.501 1.00 95.81 77 GLN A C 1
ATOM 654 O O . GLN A 1 77 ? 4.132 -12.438 -1.016 1.00 95.81 77 GLN A O 1
ATOM 659 N N . ILE A 1 78 ? 3.129 -10.747 0.074 1.00 95.88 78 ILE A N 1
ATOM 660 C CA . ILE A 1 78 ? 1.800 -11.372 0.174 1.00 95.88 78 ILE A CA 1
ATOM 661 C C . ILE A 1 78 ? 0.888 -11.026 -1.011 1.00 95.88 78 ILE A C 1
ATOM 663 O O . ILE A 1 78 ? -0.275 -11.428 -1.056 1.00 95.88 78 ILE A O 1
ATOM 667 N N . SER A 1 79 ? 1.402 -10.270 -1.984 1.00 96.81 79 SER A N 1
ATOM 668 C CA . SER A 1 79 ? 0.642 -9.906 -3.173 1.00 96.81 79 SER A CA 1
ATOM 669 C C . SER A 1 79 ? 0.351 -11.113 -4.056 1.00 96.81 79 SER A C 1
ATOM 671 O O . SER A 1 79 ? 1.180 -12.012 -4.228 1.00 96.81 79 SER A O 1
ATOM 673 N N . ARG A 1 80 ? -0.807 -11.083 -4.705 1.00 96.06 80 ARG A N 1
ATOM 674 C CA . ARG A 1 80 ? -1.235 -12.074 -5.694 1.00 96.06 80 ARG A CA 1
ATOM 675 C C . ARG A 1 80 ? -1.305 -11.449 -7.088 1.00 96.06 80 ARG A C 1
ATOM 677 O O . ARG A 1 80 ? -1.446 -10.227 -7.182 1.00 96.06 80 ARG A O 1
ATOM 684 N N . PRO A 1 81 ? -1.185 -12.249 -8.162 1.00 95.38 81 PRO A N 1
ATOM 685 C CA . PRO A 1 81 ? -1.460 -11.772 -9.511 1.00 95.38 81 PRO A CA 1
ATOM 686 C C . PRO A 1 81 ? -2.833 -11.100 -9.569 1.00 95.38 81 PRO A C 1
ATOM 688 O O . PRO A 1 81 ? -3.799 -11.615 -8.999 1.00 95.38 81 PRO A O 1
ATOM 691 N N . ASP A 1 82 ? -2.895 -9.941 -10.216 1.00 86.25 82 ASP A N 1
ATOM 692 C CA . ASP A 1 82 ? -4.173 -9.313 -10.540 1.00 86.25 82 ASP A CA 1
ATOM 693 C C . ASP A 1 82 ? -4.743 -10.079 -11.736 1.00 86.25 82 ASP A C 1
ATOM 695 O O . ASP A 1 82 ? -4.092 -10.165 -12.780 1.00 86.25 82 ASP A O 1
ATOM 699 N N . ALA A 1 83 ? -5.882 -10.742 -11.545 1.00 70.38 83 ALA A N 1
ATOM 700 C CA . ALA A 1 83 ? -6.555 -11.422 -12.641 1.00 70.38 83 ALA A CA 1
ATOM 701 C C . ALA A 1 83 ? -7.293 -10.344 -13.437 1.00 70.38 83 ALA A C 1
ATOM 703 O O . ALA A 1 83 ? -8.216 -9.735 -12.898 1.00 70.38 83 ALA A O 1
ATOM 704 N N . ASP A 1 84 ? -6.825 -10.084 -14.660 1.00 55.38 84 ASP A N 1
ATOM 705 C CA . ASP A 1 84 ? -7.503 -9.195 -15.613 1.00 55.38 84 ASP A CA 1
ATOM 706 C C . ASP A 1 84 ? -8.987 -9.565 -15.798 1.00 55.38 84 ASP A C 1
ATOM 708 O O . ASP A 1 84 ? -9.303 -10.780 -15.869 1.00 55.38 84 ASP A O 1
#

pLDDT: mean 95.17, std 6.69, range [55.38, 98.38]

Secondary structure (DSSP, 8-state):
---EEEEEE-SSEEEEEETTTTEEEEEE-SSS-EEEEEEHHHHHHHHHHHHHHHHH-TTS-HHHHHHHHHHTT-TTTT-EE---